Protein AF-A0A817BA35-F1 (afdb_monomer_lite)

Organism: Brassica napus (NCBI:txid3708)

Structure (mmCIF, N/CA/C/O backbone):
data_AF-A0A817BA35-F1
#
_entry.id   AF-A0A817BA35-F1
#
loop_
_atom_site.group_PDB
_atom_site.id
_atom_site.type_symbol
_atom_site.label_atom_id
_atom_site.label_alt_id
_atom_site.label_comp_id
_atom_site.label_asym_id
_atom_site.label_entity_id
_atom_site.label_seq_id
_atom_site.pdbx_PDB_ins_code
_atom_site.Cartn_x
_atom_site.Cartn_y
_atom_site.Cartn_z
_atom_site.occupancy
_atom_site.B_iso_or_equiv
_atom_site.auth_seq_id
_atom_site.auth_comp_id
_atom_site.auth_asym_id
_atom_site.auth_atom_id
_atom_site.pdbx_PDB_model_num
ATOM 1 N N . MET A 1 1 ? 2.110 1.817 -1.292 1.00 87.12 1 MET A N 1
ATOM 2 C CA . MET A 1 1 ? 2.860 2.723 -2.152 1.00 87.12 1 MET A CA 1
ATOM 3 C C . MET A 1 1 ? 3.995 1.936 -2.748 1.00 87.12 1 MET A C 1
ATOM 5 O O . MET A 1 1 ? 4.794 1.365 -2.008 1.00 87.12 1 MET A O 1
ATOM 9 N N . VAL A 1 2 ? 3.960 1.829 -4.069 1.00 89.31 2 VAL A N 1
ATOM 10 C CA . VAL A 1 2 ? 5.025 1.223 -4.864 1.00 89.31 2 VAL A CA 1
ATOM 11 C C . VAL A 1 2 ? 6.114 2.266 -5.139 1.00 89.31 2 VAL A C 1
ATOM 13 O O . VAL A 1 2 ? 5.929 3.434 -4.789 1.00 89.31 2 VAL A O 1
ATOM 16 N N . ALA A 1 3 ? 7.229 1.863 -5.745 1.00 91.12 3 ALA A N 1
ATOM 17 C CA . ALA A 1 3 ? 8.337 2.763 -6.072 1.00 91.12 3 ALA A CA 1
ATOM 18 C C . ALA A 1 3 ? 7.921 3.937 -6.985 1.00 91.12 3 ALA A C 1
ATOM 20 O O . ALA A 1 3 ? 8.342 5.067 -6.740 1.00 91.12 3 ALA A O 1
ATOM 21 N N . GLY A 1 4 ? 7.027 3.692 -7.952 1.00 91.25 4 GLY A N 1
ATOM 22 C CA . GLY A 1 4 ? 6.431 4.729 -8.800 1.00 91.25 4 GLY A CA 1
ATOM 23 C C . GLY A 1 4 ? 6.949 4.731 -10.243 1.00 91.25 4 GLY A C 1
ATOM 24 O O . GLY A 1 4 ? 7.616 3.781 -10.653 1.00 91.25 4 GLY A O 1
ATOM 25 N N . PRO A 1 5 ? 6.569 5.742 -11.041 1.00 94.19 5 PRO A N 1
ATOM 26 C CA . PRO A 1 5 ? 7.002 5.874 -12.427 1.00 94.19 5 PRO A CA 1
ATOM 27 C C . PRO A 1 5 ? 8.452 6.366 -12.538 1.00 94.19 5 PRO A C 1
ATOM 29 O O . PRO A 1 5 ? 9.050 6.843 -11.571 1.00 94.19 5 PRO A O 1
ATOM 32 N N . ASP A 1 6 ? 9.014 6.266 -13.738 1.00 93.38 6 ASP A N 1
ATOM 33 C CA . ASP A 1 6 ? 10.312 6.849 -14.066 1.00 93.38 6 ASP A CA 1
ATOM 34 C C . ASP A 1 6 ? 10.242 8.381 -14.259 1.00 93.38 6 ASP A C 1
ATOM 36 O O . ASP A 1 6 ? 9.203 9.023 -14.098 1.00 93.38 6 ASP A O 1
ATOM 40 N N . GLY A 1 7 ? 11.373 8.994 -14.624 1.00 95.69 7 GLY A N 1
ATOM 41 C CA . GLY A 1 7 ? 11.453 10.439 -14.875 1.00 95.69 7 GLY A CA 1
ATOM 42 C C . GLY A 1 7 ? 10.669 10.934 -16.100 1.00 95.69 7 GLY A C 1
ATOM 43 O O . GLY A 1 7 ? 10.581 12.143 -16.308 1.00 95.69 7 GLY A O 1
ATOM 44 N N . HIS A 1 8 ? 10.116 10.029 -16.908 1.00 96.69 8 HIS A N 1
ATOM 45 C CA . HIS A 1 8 ? 9.260 10.317 -18.057 1.00 96.69 8 HIS A CA 1
ATOM 46 C C . HIS A 1 8 ? 7.783 10.012 -17.776 1.00 96.69 8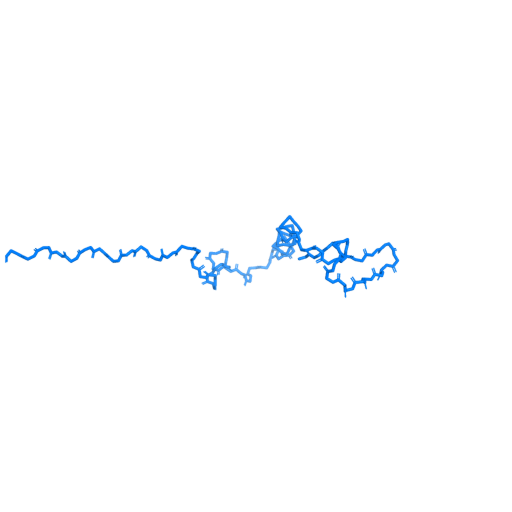 HIS A C 1
ATOM 48 O O . HIS A 1 8 ? 6.980 10.020 -18.708 1.00 96.69 8 HIS A O 1
ATOM 54 N N . ASP A 1 9 ? 7.430 9.777 -16.508 1.00 92.12 9 ASP A N 1
ATOM 55 C CA . ASP A 1 9 ? 6.090 9.388 -16.060 1.00 92.12 9 ASP A CA 1
ATOM 56 C C . ASP A 1 9 ? 5.642 8.011 -16.601 1.00 92.12 9 ASP A C 1
ATOM 58 O O . ASP A 1 9 ? 4.457 7.680 -16.650 1.00 92.12 9 ASP A O 1
ATOM 62 N N . GLY A 1 10 ? 6.599 7.173 -17.015 1.00 95.19 10 GLY A N 1
ATOM 63 C CA . GLY A 1 10 ? 6.364 5.804 -17.456 1.00 95.19 10 GLY A CA 1
ATOM 64 C C . GLY A 1 10 ? 6.224 4.855 -16.270 1.00 95.19 10 GLY A C 1
ATOM 65 O O . GLY A 1 10 ? 7.095 4.806 -15.404 1.00 95.19 10 GLY A O 1
ATOM 66 N N . PHE A 1 11 ? 5.149 4.062 -16.232 1.00 95.44 11 PHE A N 1
ATOM 67 C CA . PHE A 1 11 ? 4.943 3.022 -15.220 1.00 95.44 11 PHE A CA 1
ATOM 68 C C . PHE A 1 11 ? 4.799 1.642 -15.862 1.00 95.44 11 PHE A C 1
ATOM 70 O O . PHE A 1 11 ? 3.933 1.420 -16.709 1.00 95.44 11 PHE A O 1
ATOM 77 N N . HIS A 1 12 ? 5.631 0.698 -15.427 1.00 93.88 12 HIS A N 1
ATOM 78 C CA . HIS A 1 12 ? 5.603 -0.680 -15.904 1.00 93.88 12 HIS A CA 1
ATOM 79 C C . HIS A 1 12 ? 5.008 -1.604 -14.840 1.00 93.88 12 HIS A C 1
ATOM 81 O O . HIS A 1 12 ? 5.706 -2.018 -13.915 1.00 93.88 12 HIS A O 1
ATOM 87 N N . ASP A 1 13 ? 3.735 -1.969 -15.005 1.00 91.25 13 ASP A N 1
ATOM 88 C CA . ASP A 1 13 ? 3.044 -2.909 -14.116 1.00 91.25 13 ASP A CA 1
ATOM 89 C C . ASP A 1 13 ? 3.437 -4.363 -14.429 1.00 91.25 13 ASP A C 1
ATOM 91 O O . ASP A 1 13 ? 2.746 -5.107 -15.126 1.00 91.25 13 ASP A O 1
ATOM 95 N N . VAL A 1 14 ? 4.630 -4.744 -13.976 1.00 93.44 14 VAL A N 1
ATOM 96 C CA . VAL A 1 14 ? 5.192 -6.086 -14.136 1.00 93.44 14 VAL A CA 1
ATOM 97 C C . VAL A 1 14 ? 5.650 -6.566 -12.769 1.00 93.44 14 VAL A C 1
ATOM 99 O O . VAL A 1 14 ? 6.563 -5.991 -12.192 1.00 93.44 14 VAL A O 1
ATOM 102 N N . CYS A 1 15 ? 5.063 -7.656 -12.271 1.00 89.69 15 CYS A N 1
ATOM 103 C CA . CYS A 1 15 ? 5.302 -8.154 -10.909 1.00 89.69 15 CYS A CA 1
ATOM 104 C C . CYS A 1 15 ? 6.787 -8.413 -10.582 1.00 89.69 15 CYS A C 1
ATOM 106 O O . CYS A 1 15 ? 7.216 -8.207 -9.450 1.00 89.69 15 CYS A O 1
ATOM 108 N N . THR A 1 16 ? 7.587 -8.828 -11.569 1.00 91.62 16 THR A N 1
ATOM 109 C CA . THR A 1 16 ? 9.030 -9.073 -11.402 1.00 91.62 16 THR A CA 1
ATOM 110 C C . THR A 1 16 ? 9.880 -7.801 -11.447 1.00 91.62 16 THR A C 1
ATOM 112 O O . THR A 1 16 ? 11.095 -7.876 -11.280 1.00 91.62 16 THR A O 1
ATOM 115 N N . ASN A 1 17 ? 9.280 -6.643 -11.724 1.00 90.94 17 ASN A N 1
ATOM 116 C CA . ASN A 1 17 ? 9.970 -5.372 -11.868 1.00 90.94 17 ASN A CA 1
ATOM 117 C C . ASN A 1 17 ? 9.851 -4.533 -10.590 1.00 90.94 17 ASN A C 1
ATOM 119 O O . ASN A 1 17 ? 9.100 -3.558 -10.516 1.00 90.94 17 ASN A O 1
ATOM 123 N N . SER A 1 18 ? 10.651 -4.899 -9.590 1.00 84.56 18 SER A N 1
ATOM 124 C CA . SER A 1 18 ? 10.660 -4.251 -8.275 1.00 84.56 18 SER A CA 1
ATOM 125 C C . SER A 1 18 ? 10.900 -2.735 -8.331 1.00 84.56 18 SER A C 1
ATOM 127 O O . SER A 1 18 ? 10.354 -2.006 -7.511 1.00 84.56 18 SER A O 1
ATOM 129 N N . ASN A 1 19 ? 11.610 -2.228 -9.347 1.00 89.94 19 ASN A N 1
ATOM 130 C CA . ASN A 1 19 ? 11.848 -0.787 -9.516 1.00 89.94 19 ASN A CA 1
ATOM 131 C C . ASN A 1 19 ? 10.568 0.043 -9.700 1.00 89.94 19 ASN A C 1
ATOM 133 O O . ASN A 1 19 ? 10.608 1.245 -9.470 1.00 89.94 19 ASN A O 1
ATOM 137 N N . TYR A 1 20 ? 9.460 -0.579 -10.117 1.00 88.81 20 TYR A N 1
ATOM 138 C CA . TYR A 1 20 ? 8.173 0.092 -10.315 1.00 88.81 20 TYR A CA 1
ATOM 139 C C . TYR A 1 20 ? 7.125 -0.441 -9.345 1.00 88.81 20 TYR A C 1
ATOM 141 O O . TYR A 1 20 ? 6.380 0.344 -8.763 1.00 88.81 20 TYR A O 1
ATOM 149 N N . THR A 1 21 ? 7.077 -1.760 -9.131 1.00 91.38 21 THR A N 1
ATOM 150 C CA . THR A 1 21 ? 5.966 -2.417 -8.428 1.00 91.38 21 THR A CA 1
ATOM 151 C C . THR A 1 21 ? 6.271 -2.820 -6.987 1.00 91.38 21 THR A C 1
ATOM 153 O O . THR A 1 21 ? 5.361 -3.304 -6.318 1.00 91.38 21 THR A O 1
ATOM 156 N N . GLU A 1 22 ? 7.497 -2.653 -6.475 1.00 92.56 22 GLU A N 1
ATOM 157 C CA . GLU A 1 22 ? 7.837 -3.075 -5.106 1.00 92.56 22 GLU A CA 1
ATOM 158 C C . GLU A 1 22 ? 7.084 -2.241 -4.056 1.00 92.56 22 GLU A C 1
ATOM 160 O O . GLU A 1 22 ? 7.293 -1.026 -3.965 1.00 92.56 22 GLU A O 1
ATOM 165 N N . PRO A 1 23 ? 6.220 -2.859 -3.226 1.00 89.62 23 PRO A N 1
ATOM 166 C CA . PRO A 1 23 ? 5.596 -2.164 -2.114 1.00 89.62 23 PRO A CA 1
ATOM 167 C C . PRO A 1 23 ? 6.569 -2.085 -0.934 1.00 89.62 23 PRO A C 1
ATOM 169 O O . PRO A 1 23 ? 7.048 -3.104 -0.441 1.00 89.62 23 PRO A O 1
ATOM 172 N N . THR A 1 24 ? 6.812 -0.879 -0.415 1.00 89.94 24 THR A N 1
ATOM 173 C CA . THR A 1 24 ? 7.729 -0.683 0.721 1.00 89.94 24 THR A CA 1
ATOM 174 C C . THR A 1 24 ? 6.991 -0.275 1.996 1.00 89.94 24 THR A C 1
ATOM 176 O O . THR A 1 24 ? 6.054 0.531 1.973 1.00 89.94 24 THR A O 1
ATOM 179 N N . LEU A 1 25 ? 7.434 -0.802 3.146 1.00 91.31 25 LEU A N 1
ATOM 180 C CA . LEU A 1 25 ? 6.893 -0.419 4.457 1.00 91.31 25 LEU A CA 1
ATOM 181 C C . LEU A 1 25 ? 7.100 1.077 4.721 1.00 91.31 25 LEU A C 1
ATOM 183 O O . LEU A 1 25 ? 6.168 1.771 5.122 1.00 91.31 25 LEU A O 1
ATOM 187 N N . THR A 1 26 ? 8.303 1.579 4.437 1.00 91.88 26 THR A N 1
ATOM 188 C CA . THR A 1 26 ? 8.656 2.994 4.596 1.00 91.88 26 THR A CA 1
ATOM 189 C C . THR A 1 26 ? 7.805 3.892 3.701 1.00 91.88 26 THR A C 1
ATOM 191 O O . THR A 1 26 ? 7.298 4.907 4.174 1.00 91.88 26 THR A O 1
ATOM 194 N N . GLY A 1 27 ? 7.575 3.505 2.440 1.00 89.31 27 GLY A N 1
ATOM 195 C CA . GLY A 1 27 ? 6.714 4.253 1.520 1.00 89.31 27 GLY A CA 1
ATOM 196 C C . GLY A 1 27 ? 5.260 4.309 1.990 1.00 89.31 27 GLY A C 1
ATOM 197 O O . GLY A 1 27 ? 4.631 5.363 1.931 1.00 89.31 27 GLY A O 1
ATOM 198 N N . ASN A 1 28 ? 4.732 3.206 2.531 1.00 94.44 28 ASN A N 1
ATOM 199 C CA . ASN A 1 28 ? 3.395 3.170 3.131 1.00 94.44 28 ASN A CA 1
ATOM 200 C C . ASN A 1 28 ? 3.289 4.049 4.380 1.00 94.44 28 ASN A C 1
ATOM 202 O O . ASN A 1 28 ? 2.351 4.834 4.496 1.00 94.44 28 ASN A O 1
ATOM 206 N N . ALA A 1 29 ? 4.245 3.934 5.302 1.00 93.56 29 ALA A N 1
ATOM 207 C CA . ALA A 1 29 ? 4.258 4.718 6.532 1.00 93.56 29 ALA A CA 1
ATOM 208 C C . ALA A 1 29 ? 4.370 6.224 6.240 1.00 93.56 29 ALA A C 1
ATOM 210 O O . ALA A 1 29 ? 3.624 7.020 6.810 1.00 93.56 29 ALA A O 1
ATOM 211 N N . GLY A 1 30 ? 5.244 6.606 5.304 1.00 91.25 30 GLY A N 1
ATOM 212 C CA . GLY A 1 30 ? 5.392 7.987 4.847 1.00 91.25 30 GLY A CA 1
ATOM 213 C C . GLY A 1 30 ? 4.125 8.528 4.181 1.00 91.25 30 GLY A C 1
ATOM 214 O O . GLY A 1 30 ? 3.707 9.642 4.489 1.00 91.25 30 GLY A O 1
ATOM 215 N N . LEU A 1 31 ? 3.463 7.726 3.339 1.00 92.56 31 LEU A N 1
ATOM 216 C CA . LEU A 1 31 ? 2.187 8.101 2.724 1.00 92.56 31 LEU A CA 1
ATOM 217 C C . LEU A 1 31 ? 1.092 8.329 3.777 1.00 92.56 31 LEU A C 1
ATOM 219 O O . LEU A 1 31 ? 0.388 9.333 3.717 1.00 92.56 31 LEU A O 1
ATOM 223 N N . VAL A 1 32 ? 0.964 7.435 4.762 1.00 92.56 32 VAL A N 1
ATOM 224 C CA . VAL A 1 32 ? 0.003 7.595 5.868 1.00 92.56 32 VAL A CA 1
ATOM 225 C C . VAL A 1 32 ? 0.295 8.870 6.658 1.00 92.56 32 VAL A C 1
ATOM 227 O O . VAL A 1 32 ? -0.626 9.639 6.926 1.00 92.56 32 VAL A O 1
ATOM 230 N N . ALA A 1 33 ? 1.561 9.137 6.985 1.00 88.88 33 ALA A N 1
ATOM 231 C CA . ALA A 1 33 ? 1.953 10.360 7.678 1.00 88.88 33 ALA A CA 1
ATOM 232 C C . ALA A 1 33 ? 1.596 11.621 6.870 1.00 88.88 33 ALA A C 1
ATOM 234 O O . ALA A 1 33 ? 1.050 12.570 7.431 1.00 88.88 33 ALA A O 1
ATOM 235 N N . ALA A 1 34 ? 1.833 11.612 5.554 1.00 89.75 34 ALA A N 1
ATOM 236 C CA . ALA A 1 34 ? 1.471 12.712 4.663 1.00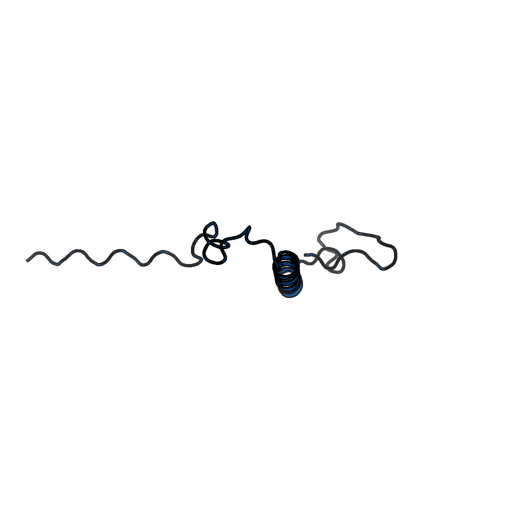 89.75 34 ALA A CA 1
ATOM 237 C C . ALA A 1 34 ? -0.049 12.935 4.611 1.00 89.75 34 ALA A C 1
ATOM 239 O O . ALA A 1 34 ? -0.506 14.071 4.710 1.00 89.75 34 ALA A O 1
ATOM 240 N N . LEU A 1 35 ? -0.842 11.862 4.530 1.00 87.75 35 LEU A N 1
ATOM 241 C CA . LEU A 1 35 ? -2.305 11.940 4.569 1.00 87.75 35 LEU A CA 1
ATOM 242 C C . LEU A 1 35 ? -2.807 12.521 5.896 1.00 87.75 35 LEU A C 1
ATOM 244 O O . LEU A 1 35 ? -3.657 13.408 5.894 1.00 87.75 35 LEU A O 1
ATOM 248 N N . VAL A 1 36 ? -2.258 12.071 7.027 1.00 87.25 36 VAL A N 1
ATOM 249 C CA . VAL A 1 36 ? -2.600 12.602 8.356 1.00 87.25 36 VAL A CA 1
ATOM 250 C C . VAL A 1 36 ? -2.238 14.085 8.472 1.00 87.25 36 VAL A C 1
ATOM 252 O O . VAL A 1 36 ? -3.029 14.859 9.009 1.00 87.25 36 VAL A O 1
ATOM 255 N N . ALA A 1 37 ? -1.081 14.497 7.947 1.00 86.88 37 ALA A N 1
ATOM 256 C CA . ALA A 1 37 ? -0.648 15.893 7.947 1.00 86.88 37 ALA A CA 1
ATOM 257 C C . ALA A 1 37 ? -1.534 16.785 7.058 1.00 86.88 37 ALA A C 1
ATOM 259 O O . ALA A 1 37 ? -1.902 17.882 7.472 1.00 86.88 37 ALA A O 1
ATOM 260 N N . LEU A 1 38 ? -1.935 16.301 5.875 1.00 82.44 38 LEU A N 1
ATOM 261 C CA . LEU A 1 38 ? -2.861 16.997 4.969 1.00 82.44 38 LEU A CA 1
ATOM 262 C C . LEU A 1 38 ? -4.277 17.132 5.544 1.00 82.44 38 LEU A C 1
ATOM 264 O O . LEU A 1 38 ? -5.005 18.052 5.184 1.00 82.44 38 LEU A O 1
ATOM 268 N N . LEU A 1 39 ? -4.673 16.237 6.451 1.00 82.00 39 LEU A N 1
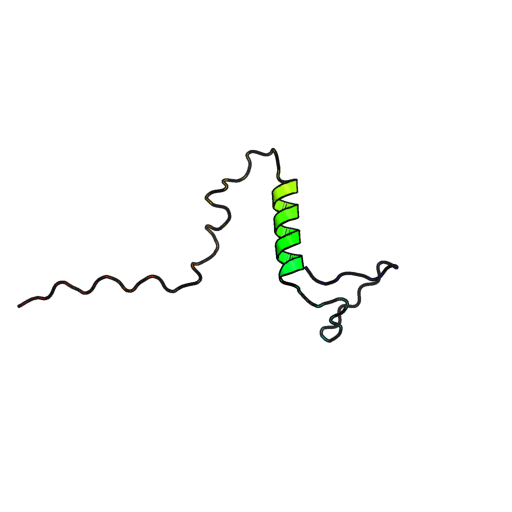ATOM 269 C CA . LEU A 1 39 ? -5.929 16.332 7.199 1.00 82.00 39 LEU A CA 1
ATOM 270 C C . LEU A 1 39 ? -5.890 17.384 8.331 1.00 82.00 39 LEU A C 1
ATOM 272 O O . LEU A 1 39 ? -6.901 17.583 9.011 1.00 82.00 39 LEU A O 1
ATOM 276 N N . GLY A 1 40 ? -4.754 18.060 8.540 1.00 65.19 40 GLY A N 1
ATOM 277 C CA . GLY A 1 40 ? -4.570 19.091 9.559 1.00 65.19 40 GLY A CA 1
ATOM 278 C C . GLY A 1 40 ? -5.565 20.250 9.431 1.00 65.19 40 GLY A C 1
ATOM 279 O O . GLY A 1 40 ? -5.663 20.877 8.386 1.00 65.19 40 GLY A O 1
ATOM 280 N N . GLU A 1 41 ? -6.271 20.520 10.536 1.00 58.41 41 GLU A N 1
ATOM 281 C CA . GLU A 1 41 ? -7.288 21.570 10.781 1.00 58.41 41 GLU A CA 1
ATOM 282 C C . GLU A 1 41 ? -8.756 21.271 10.454 1.00 58.41 41 GLU A C 1
ATOM 284 O O . GLU A 1 41 ? -9.628 22.043 10.857 1.00 58.41 41 GLU A O 1
ATOM 289 N N . LYS A 1 42 ? -9.105 20.125 9.862 1.00 60.44 42 LYS A N 1
ATOM 290 C CA . LYS A 1 42 ? -10.514 19.698 9.867 1.00 60.44 42 LYS A CA 1
ATOM 291 C C . LYS A 1 42 ? -10.762 18.772 11.045 1.00 60.44 42 LYS A C 1
ATOM 293 O O . LYS A 1 42 ? -10.292 17.639 11.078 1.00 60.44 42 LYS A O 1
ATOM 298 N N . HIS A 1 43 ? -11.563 19.248 11.997 1.00 60.19 43 HIS A N 1
ATOM 299 C CA . HIS A 1 43 ? -12.152 18.505 13.119 1.00 60.19 43 HIS A CA 1
ATOM 300 C C . HIS A 1 43 ? -13.145 17.411 12.633 1.00 60.19 43 HIS A C 1
ATOM 302 O O . HIS A 1 43 ? -14.247 17.273 13.154 1.00 60.19 43 HIS A O 1
ATOM 308 N N . MET A 1 44 ? -12.791 16.680 11.569 1.00 62.47 44 MET A N 1
ATOM 309 C CA . MET A 1 44 ? -13.615 15.688 10.871 1.00 62.47 44 MET A CA 1
ATOM 310 C C . MET A 1 44 ? -13.297 14.244 11.272 1.00 62.47 44 MET A C 1
ATOM 312 O O . MET A 1 44 ? -14.054 13.352 10.905 1.00 62.47 44 MET A O 1
ATOM 316 N N . PHE A 1 45 ? -12.212 13.993 12.013 1.00 66.44 45 PHE A N 1
ATOM 317 C CA . PHE A 1 45 ? -11.802 12.634 12.369 1.00 66.44 45 PHE A CA 1
ATOM 318 C C . PHE A 1 45 ? -11.500 12.511 13.862 1.00 66.44 45 PHE A C 1
ATOM 320 O O . PHE A 1 45 ? -10.676 13.244 14.413 1.00 66.44 45 PHE A O 1
ATOM 327 N N . ASP A 1 46 ? -12.174 11.558 14.508 1.00 72.75 46 ASP A N 1
ATOM 328 C CA . ASP A 1 46 ? -11.890 11.163 15.883 1.00 72.75 46 ASP A CA 1
ATOM 329 C C . ASP A 1 46 ? -10.585 10.357 15.919 1.00 72.75 46 ASP A C 1
ATOM 331 O O . ASP A 1 46 ? -10.528 9.197 15.495 1.00 72.75 46 ASP A O 1
ATOM 3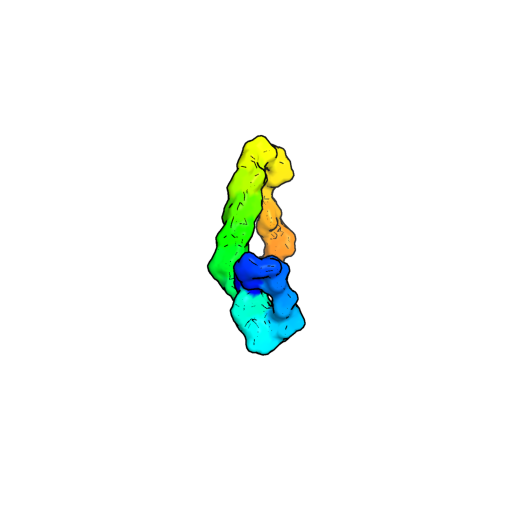35 N N . LYS A 1 47 ? -9.527 10.990 16.438 1.00 72.00 47 L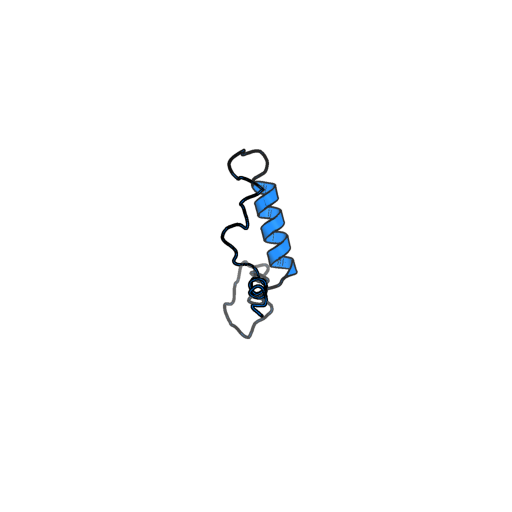YS A N 1
ATOM 336 C CA . LYS A 1 47 ? -8.185 10.407 16.581 1.00 72.00 47 LYS A CA 1
ATOM 337 C C . LYS A 1 47 ? -8.178 9.122 17.415 1.00 72.00 47 LYS A C 1
ATOM 339 O O . LYS A 1 47 ? -7.292 8.296 17.230 1.00 72.00 47 LYS A O 1
ATOM 344 N N . ASN A 1 48 ? -9.167 8.912 18.281 1.00 77.94 48 ASN A N 1
ATOM 345 C CA . ASN A 1 48 ? -9.266 7.697 19.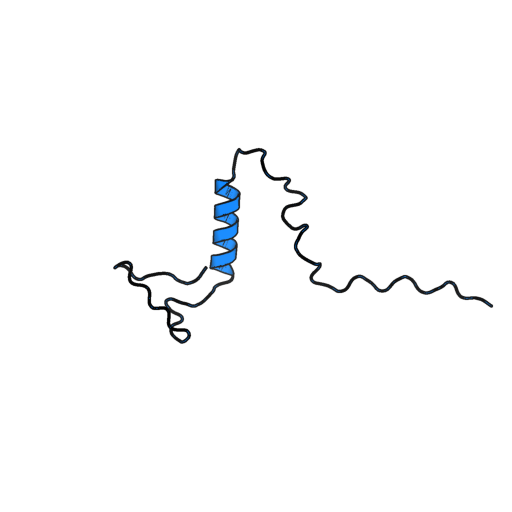088 1.00 77.94 48 ASN A CA 1
ATOM 346 C C . ASN A 1 48 ? -9.895 6.522 18.319 1.00 77.94 48 ASN A C 1
ATOM 348 O O . ASN A 1 48 ? -9.826 5.384 18.775 1.00 77.94 48 ASN A O 1
ATOM 352 N N . ARG A 1 49 ? -10.504 6.769 17.150 1.00 76.25 49 ARG A N 1
ATOM 353 C CA . ARG A 1 49 ? -11.285 5.771 16.398 1.00 76.25 49 ARG A CA 1
ATOM 354 C C . ARG A 1 49 ? -10.727 5.401 15.029 1.00 76.25 49 ARG A C 1
ATOM 356 O O . ARG A 1 49 ? -11.250 4.474 14.411 1.00 76.25 49 ARG A O 1
ATOM 363 N N . ILE A 1 50 ? -9.660 6.056 14.579 1.00 80.44 50 ILE A N 1
ATOM 364 C CA . ILE A 1 50 ? -9.040 5.840 13.255 1.00 80.44 50 ILE A CA 1
ATOM 365 C C . ILE A 1 50 ? -8.624 4.383 13.001 1.00 80.44 50 ILE A C 1
ATOM 367 O O . ILE A 1 50 ? -8.652 3.939 11.859 1.00 80.44 50 ILE A O 1
ATOM 371 N N . PHE A 1 51 ? -8.315 3.619 14.051 1.00 78.25 51 PHE A N 1
ATOM 372 C CA . PHE A 1 51 ? -7.941 2.202 13.951 1.00 78.25 51 PHE A CA 1
ATOM 373 C C . PHE A 1 51 ? -9.022 1.237 14.461 1.00 78.25 51 PHE A C 1
ATOM 375 O O . PHE A 1 51 ? -8.771 0.044 14.568 1.00 78.25 51 PHE A O 1
ATOM 382 N N . SER A 1 52 ? -10.240 1.713 14.747 1.00 79.56 52 SER A N 1
ATOM 383 C CA . SER A 1 52 ? -11.311 0.868 15.312 1.00 79.56 52 SER A CA 1
ATOM 384 C C . SER A 1 52 ? -11.823 -0.226 14.369 1.00 79.56 52 SER A C 1
ATOM 386 O O . SER A 1 52 ? -12.383 -1.214 14.831 1.00 79.56 52 SER A O 1
ATOM 388 N N . ALA A 1 53 ? -11.627 -0.067 13.058 1.00 77.00 53 ALA A N 1
ATOM 389 C CA . ALA A 1 53 ? -11.972 -1.077 12.059 1.00 77.00 53 ALA A CA 1
ATOM 390 C C . ALA A 1 53 ? -10.848 -2.102 11.818 1.00 77.00 53 ALA A C 1
ATOM 392 O O . ALA A 1 53 ? -11.041 -3.039 11.046 1.00 77.00 53 ALA A O 1
ATOM 393 N N . VAL A 1 54 ? -9.678 -1.926 12.445 1.00 74.94 54 VAL A N 1
ATOM 394 C CA . VAL A 1 54 ? -8.568 -2.879 12.361 1.00 74.94 54 VAL A CA 1
ATOM 395 C C . VAL A 1 54 ? -8.767 -3.935 13.454 1.00 74.94 54 VAL A C 1
ATOM 397 O O . VAL A 1 54 ? -8.751 -3.579 14.635 1.00 74.94 54 VAL A O 1
ATOM 400 N N . PRO A 1 55 ? -8.957 -5.222 13.103 1.00 78.62 55 PRO A N 1
ATOM 401 C CA . PRO A 1 55 ? -9.022 -6.292 14.090 1.00 78.62 55 PRO A CA 1
ATOM 402 C C . PRO A 1 55 ? -7.716 -6.359 14.897 1.00 78.62 55 PRO A C 1
ATOM 404 O O . PRO A 1 55 ? -6.643 -6.115 14.334 1.00 78.62 55 PRO A O 1
ATOM 407 N N . PRO A 1 56 ? -7.765 -6.701 16.194 1.00 75.38 56 PRO A N 1
ATOM 408 C CA . PRO A 1 56 ? -6.557 -6.877 16.987 1.00 75.38 56 PRO A CA 1
ATOM 409 C C . PRO A 1 56 ? -5.640 -7.927 16.343 1.00 75.38 56 PRO A C 1
ATOM 411 O O . PRO A 1 56 ? -6.074 -9.007 15.951 1.00 75.38 56 PRO A O 1
ATOM 414 N N . LEU A 1 57 ? -4.351 -7.594 16.232 1.00 80.06 57 LEU A N 1
ATOM 415 C CA . LEU A 1 57 ? -3.322 -8.450 15.619 1.00 80.06 57 LEU A CA 1
ATOM 416 C C . LEU A 1 57 ? -2.979 -9.688 16.463 1.00 80.06 57 LEU A C 1
ATOM 418 O O . LEU A 1 57 ? -2.245 -10.564 16.009 1.00 80.06 57 LEU A O 1
ATOM 422 N N . PHE A 1 58 ? -3.494 -9.747 17.689 1.00 79.62 58 PHE A N 1
ATOM 423 C CA . PHE A 1 58 ? -3.319 -10.857 18.610 1.00 79.62 58 PHE A CA 1
ATOM 424 C C . PHE A 1 58 ? -4.684 -11.455 18.936 1.00 79.62 58 PHE A C 1
ATOM 426 O O . PHE A 1 58 ? -5.660 -10.704 19.036 1.00 79.62 58 PHE A O 1
ATOM 433 N N . PRO A 1 59 ? -4.761 -12.783 19.120 1.00 76.94 59 PRO A N 1
ATOM 434 C CA . PRO A 1 59 ? -5.973 -13.393 19.625 1.00 76.94 59 PRO A CA 1
ATOM 435 C C . PRO A 1 59 ? -6.339 -12.756 20.964 1.00 76.94 59 PRO A C 1
ATOM 437 O O . PRO A 1 59 ? -5.472 -12.491 21.801 1.00 76.94 59 PRO A O 1
ATOM 440 N N . GLU A 1 60 ? -7.632 -12.501 21.141 1.00 73.19 60 GLU A N 1
ATOM 441 C CA . GLU A 1 60 ? -8.173 -12.064 22.418 1.00 73.19 60 GLU A CA 1
ATOM 442 C C . GLU A 1 60 ? -7.768 -13.074 23.497 1.00 73.19 60 GLU A C 1
ATOM 444 O O . GLU A 1 60 ? -7.757 -14.287 23.251 1.00 73.19 60 GLU A O 1
ATOM 449 N N . ALA A 1 61 ? -7.342 -12.572 24.660 1.00 79.38 61 ALA A N 1
ATOM 450 C CA . ALA A 1 61 ? -6.888 -13.434 25.741 1.00 79.38 61 ALA A CA 1
ATOM 451 C C . ALA A 1 61 ? -7.980 -14.472 26.057 1.00 79.38 61 ALA A C 1
ATOM 453 O O . ALA A 1 61 ? -9.164 -14.120 26.062 1.00 79.38 61 ALA A O 1
ATOM 454 N N . PRO A 1 62 ? -7.614 -15.744 26.305 1.00 82.69 62 PRO A N 1
ATOM 455 C CA . PRO A 1 62 ? -8.603 -16.752 26.641 1.00 82.69 62 PRO A CA 1
ATOM 456 C C . PRO A 1 62 ? -9.410 -16.289 27.864 1.00 82.69 62 PRO A C 1
ATOM 458 O O . PRO A 1 62 ? -8.837 -15.676 28.774 1.00 82.69 62 PRO A O 1
ATOM 461 N N . PRO A 1 63 ? -10.727 -16.559 27.899 1.00 84.00 63 PRO A N 1
ATOM 462 C CA . PRO A 1 63 ? -11.556 -16.198 29.038 1.00 84.00 63 PRO A CA 1
ATOM 463 C C . PRO A 1 63 ? -10.963 -16.787 30.328 1.00 84.00 63 PRO A C 1
ATOM 465 O O . PRO A 1 63 ? -10.360 -17.867 30.286 1.00 84.00 63 PRO A O 1
ATOM 468 N N . PRO A 1 64 ? -11.107 -16.093 31.473 1.00 86.06 64 PRO A N 1
ATOM 469 C CA . PRO A 1 64 ? -10.583 -16.583 32.738 1.00 86.06 64 PRO A CA 1
ATOM 470 C C . PRO A 1 64 ? -11.102 -18.002 33.027 1.00 86.06 64 PRO A C 1
ATOM 472 O O . PRO A 1 64 ? -12.252 -18.308 32.691 1.00 86.06 64 PRO A O 1
ATOM 475 N N . PRO A 1 65 ? -10.275 -18.875 33.638 1.00 85.56 65 PRO A N 1
ATOM 476 C CA . PRO A 1 65 ? -10.693 -20.226 33.980 1.00 85.56 65 PRO A CA 1
ATOM 477 C C . PRO A 1 65 ? -11.964 -20.185 34.824 1.00 85.56 65 PRO A C 1
ATOM 479 O O . PRO A 1 65 ? -12.107 -19.328 35.701 1.00 85.56 65 PRO A O 1
ATOM 482 N N . VAL A 1 66 ? -12.874 -21.127 34.580 1.00 84.06 66 VAL A N 1
ATOM 483 C CA . VAL A 1 66 ? -14.054 -21.280 35.431 1.00 84.06 66 VAL A CA 1
ATOM 484 C C . VAL A 1 66 ? -13.618 -21.471 36.893 1.00 84.06 66 VAL A C 1
ATOM 486 O O . VAL A 1 66 ? -12.639 -22.185 37.139 1.00 84.06 66 VAL A O 1
ATOM 489 N N . PRO A 1 67 ? -14.301 -20.843 37.871 1.00 85.38 67 PRO A N 1
ATOM 490 C CA . PRO A 1 67 ? -14.033 -21.089 39.281 1.00 85.38 67 PRO A CA 1
ATOM 491 C C . PRO A 1 67 ? -14.118 -22.586 39.583 1.00 85.38 67 PRO A C 1
ATOM 493 O O . PRO A 1 67 ? -15.073 -23.255 39.183 1.00 85.38 67 PRO A O 1
ATOM 496 N N . TRP A 1 68 ? -13.105 -23.113 40.267 1.00 74.19 68 TRP A N 1
ATOM 497 C CA . TRP A 1 68 ? -13.050 -24.525 40.636 1.00 74.19 68 TRP A CA 1
ATOM 498 C C . TRP A 1 68 ? -14.248 -24.875 41.532 1.00 74.19 68 TRP A C 1
ATOM 500 O O . TRP A 1 68 ? -14.512 -24.162 42.503 1.00 74.19 68 TRP A O 1
ATOM 510 N N . THR A 1 69 ? -14.977 -25.945 41.203 1.00 74.19 69 THR A N 1
ATOM 511 C CA . THR A 1 69 ? -16.074 -26.468 42.035 1.00 74.19 69 THR A CA 1
ATOM 512 C C . THR A 1 69 ? -15.592 -27.726 42.766 1.00 74.19 69 THR A C 1
ATOM 514 O O . THR A 1 69 ? -15.081 -28.624 42.097 1.00 74.19 69 THR A O 1
ATOM 517 N N . PRO A 1 70 ? -15.662 -27.757 44.112 1.00 77.56 70 PRO A N 1
ATOM 518 C CA . PRO A 1 70 ? -15.219 -28.891 44.922 1.00 77.56 70 PRO A CA 1
ATOM 519 C C . PRO A 1 70 ? -16.135 -30.113 44.804 1.00 77.56 70 PRO A C 1
ATOM 521 O O . PRO A 1 70 ? -17.344 -29.930 44.528 1.00 77.56 70 PRO A O 1
#

Radius of gyration: 21.51 Å; chains: 1; bounding box: 28×50×63 Å

Sequence (70 aa):
MVAGPDGHDGFHDVCTNSNYTEPTLTGNAGLVAALVALLGEKHMFDKNRIFSAVPPLFPEAPPPPVPWTP

InterPro domains:
  IPR008928 Six-hairpin glycosidase superfamily [SSF48208] (1-39)
  IPR012341 Six-hairpin glycosidase-like superfamily [G3DSA:1.50.10.10] (1-50)

pLDDT: mean 84.0, std 9.46, range [58.41, 96.69]

Foldseek 3Di:
DALAADPVRDADPDPVCSNHGPDDPVVVVVVVVVVVVVCPPPPPDDPVCPCVPPPDPDPDDPPPDDPDDD

Secondary structure (DSSP, 8-state):
------TTS-----TT-HHHH---HHHHHHHHHHHHHHTTT-TTS-TTTTTTTSPPSSPPPPPPPPPPP-